Protein AF-A0A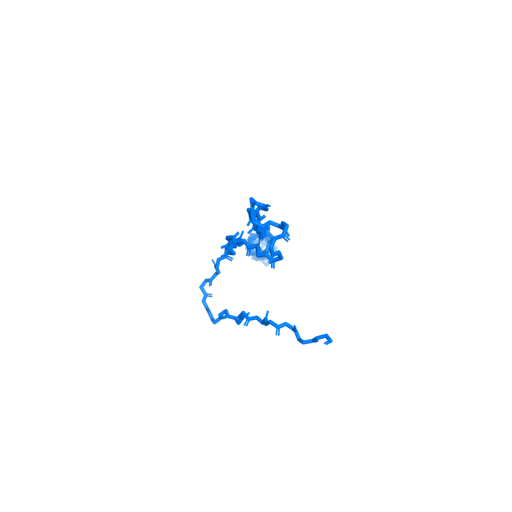2V9JRW5-F1 (afdb_monomer_lite)

Radius of gyration: 21.17 Å; chains: 1; bounding box: 47×20×57 Å

Sequence (60 aa):
MKQHALACFAALVWSAAFAAAQNRAVTVEVDAREAPRKIFHARLSIPAQPGPMTLLYPKW

Foldseek 3Di:
DVVVVVVVVVVVVVVVVVVVVPDDDKDKDWDCPCVVVPDIDIDIDDDDDPDDDDDDDDDD

Secondary structure (DSSP, 8-state):
-HHHHHHHHHHHHHHHHHHHTT-PPPEEEEE-TTGGGT--EEEEE----SS---------

pLDDT: mean 83.95, std 12.46, range [59.16, 98.12]

Structure (mmCIF, N/CA/C/O backbone):
data_AF-A0A2V9JRW5-F1
#
_entry.id   AF-A0A2V9JRW5-F1
#
loop_
_atom_site.group_PDB
_atom_site.id
_atom_site.type_symbol
_atom_site.label_atom_id
_atom_site.label_alt_id
_atom_site.label_comp_id
_atom_site.label_asym_id
_atom_site.label_entity_id
_atom_site.label_seq_id
_atom_site.pdbx_PDB_ins_code
_atom_site.Cartn_x
_atom_site.Cartn_y
_atom_site.Cartn_z
_atom_site.occupancy
_atom_site.B_iso_or_equiv
_atom_site.auth_seq_id
_atom_site.auth_comp_id
_atom_site.auth_asym_id
_atom_site.auth_atom_id
_atom_site.pdbx_PDB_model_num
ATOM 1 N N . MET A 1 1 ? 30.192 4.126 -41.457 1.00 59.16 1 MET A N 1
ATOM 2 C CA . MET A 1 1 ? 29.127 5.091 -41.072 1.00 59.16 1 MET A CA 1
ATOM 3 C C . MET A 1 1 ? 27.740 4.452 -40.928 1.00 59.16 1 MET A C 1
ATOM 5 O O . MET A 1 1 ? 27.149 4.608 -39.872 1.00 59.16 1 MET A O 1
ATOM 9 N N . LYS A 1 2 ? 27.228 3.690 -41.912 1.00 63.47 2 LYS A N 1
ATOM 10 C CA . LYS A 1 2 ? 25.871 3.088 -41.860 1.00 63.47 2 LYS A CA 1
ATOM 11 C C . LYS A 1 2 ? 25.629 2.112 -40.688 1.00 63.47 2 LYS A C 1
ATOM 13 O O . LYS A 1 2 ? 24.535 2.084 -40.141 1.00 63.47 2 LYS A O 1
ATOM 18 N N . GLN A 1 3 ? 26.648 1.354 -40.271 1.00 70.44 3 GLN A N 1
ATOM 19 C CA . GLN A 1 3 ? 26.534 0.356 -39.193 1.00 70.44 3 GLN A CA 1
ATOM 20 C C . GLN A 1 3 ? 26.399 0.979 -37.795 1.00 70.44 3 GLN A C 1
ATOM 22 O O . GLN A 1 3 ? 25.621 0.495 -36.981 1.00 70.44 3 GLN A O 1
ATOM 27 N N . HIS A 1 4 ? 27.091 2.094 -37.534 1.00 72.62 4 HIS A N 1
ATOM 28 C CA . HIS A 1 4 ? 26.959 2.818 -36.265 1.00 72.62 4 HIS A CA 1
ATOM 29 C C . HIS A 1 4 ? 25.578 3.471 -36.126 1.00 72.62 4 HIS A C 1
ATOM 31 O O . HIS A 1 4 ? 25.015 3.475 -35.040 1.00 72.62 4 HIS A O 1
ATOM 37 N N . ALA A 1 5 ? 24.995 3.951 -37.231 1.00 73.00 5 ALA A N 1
ATOM 38 C CA . ALA A 1 5 ? 23.651 4.529 -37.229 1.00 73.00 5 ALA A CA 1
ATOM 39 C C . ALA A 1 5 ? 22.564 3.492 -36.879 1.00 73.00 5 ALA A C 1
ATOM 41 O O . ALA A 1 5 ? 21.670 3.782 -36.088 1.00 73.00 5 ALA A O 1
ATOM 42 N N . LEU A 1 6 ? 22.675 2.268 -37.410 1.00 76.56 6 LEU A N 1
ATOM 43 C CA . LEU A 1 6 ? 21.777 1.151 -37.086 1.00 76.56 6 LEU A CA 1
ATOM 44 C C . LEU A 1 6 ? 21.901 0.700 -35.623 1.00 76.56 6 LEU A C 1
ATOM 46 O O . LEU A 1 6 ? 20.887 0.465 -34.970 1.00 76.56 6 LEU A O 1
ATOM 50 N N . ALA A 1 7 ? 23.127 0.629 -35.097 1.00 79.25 7 ALA A N 1
ATOM 51 C CA . ALA A 1 7 ? 23.369 0.269 -33.700 1.00 79.25 7 ALA A CA 1
ATOM 52 C C . ALA A 1 7 ? 22.799 1.314 -32.726 1.00 79.25 7 ALA A C 1
ATOM 54 O O . ALA A 1 7 ? 22.130 0.953 -31.759 1.00 79.25 7 ALA A O 1
ATOM 55 N N . CYS A 1 8 ? 22.994 2.607 -33.009 1.00 81.19 8 CYS A N 1
ATOM 56 C CA . CYS A 1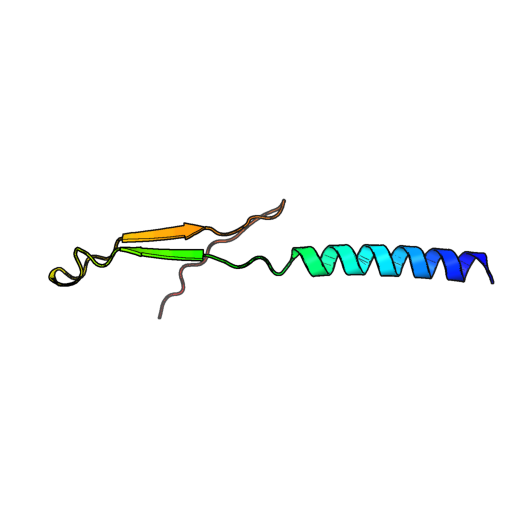 8 ? 22.418 3.684 -32.203 1.00 81.19 8 CYS A CA 1
ATOM 57 C C . CYS A 1 8 ? 20.886 3.660 -32.221 1.00 81.19 8 CYS A C 1
ATOM 59 O O . CYS A 1 8 ? 20.264 3.853 -31.180 1.00 81.19 8 CYS A O 1
ATOM 61 N N . PHE A 1 9 ? 20.275 3.391 -33.377 1.00 79.69 9 PHE A N 1
ATOM 62 C CA . PHE A 1 9 ? 18.821 3.310 -33.491 1.00 79.69 9 PHE A CA 1
ATOM 63 C C . PHE A 1 9 ? 18.245 2.136 -32.685 1.00 79.69 9 PHE A C 1
ATOM 65 O O . PHE A 1 9 ? 17.293 2.318 -31.930 1.00 79.69 9 PHE A O 1
ATOM 72 N N . ALA A 1 10 ? 18.863 0.954 -32.775 1.00 80.12 10 ALA A N 1
ATOM 73 C CA . ALA A 1 10 ? 18.455 -0.210 -31.989 1.00 80.12 10 ALA A CA 1
ATOM 74 C C . ALA A 1 10 ? 18.585 0.035 -30.474 1.00 80.12 10 ALA A C 1
ATOM 76 O O . ALA A 1 10 ? 17.680 -0.312 -29.714 1.00 80.12 10 ALA A O 1
ATOM 77 N N . ALA A 1 11 ? 19.667 0.688 -30.037 1.00 79.50 11 ALA A N 1
ATOM 78 C CA . ALA A 1 11 ? 19.857 1.062 -28.637 1.00 79.50 11 ALA A CA 1
ATOM 79 C C . ALA A 1 11 ? 18.779 2.047 -28.147 1.00 79.50 11 ALA A C 1
ATOM 81 O O . ALA A 1 11 ? 18.235 1.870 -27.059 1.00 79.50 11 ALA A O 1
ATOM 82 N N . LEU A 1 12 ? 18.414 3.037 -28.968 1.00 78.50 12 LEU A N 1
ATOM 83 C CA . LEU A 1 12 ? 17.390 4.030 -28.626 1.00 78.50 12 LEU A CA 1
ATOM 84 C C . LEU A 1 12 ? 16.002 3.399 -28.444 1.00 78.50 12 LEU A C 1
ATOM 86 O O . LEU A 1 12 ? 15.284 3.730 -27.500 1.00 78.50 12 LEU A O 1
ATOM 90 N N . VAL A 1 13 ? 15.644 2.455 -29.320 1.00 79.19 13 VAL A N 1
ATOM 91 C CA . VAL A 1 13 ? 14.381 1.705 -29.229 1.00 79.19 13 VAL A CA 1
ATOM 92 C C . VAL A 1 13 ? 14.346 0.844 -27.961 1.00 79.19 13 VAL A C 1
ATOM 94 O O . VAL A 1 13 ? 13.321 0.790 -27.280 1.00 79.19 13 VAL A O 1
ATOM 97 N N . TRP A 1 14 ? 15.471 0.223 -27.594 1.00 73.50 14 TRP A N 1
ATOM 98 C CA . TRP A 1 14 ? 15.573 -0.597 -26.385 1.00 73.50 14 TRP A CA 1
ATOM 99 C C . TRP A 1 14 ? 15.431 0.228 -25.097 1.00 73.50 14 TRP A C 1
ATOM 101 O O . TRP A 1 14 ? 14.721 -0.168 -24.171 1.00 73.50 14 TRP A O 1
ATOM 111 N N . SER A 1 15 ? 16.055 1.407 -25.044 1.00 67.62 15 SER A N 1
ATOM 112 C CA . SER A 1 15 ? 15.941 2.321 -23.901 1.00 67.62 15 SER A CA 1
ATOM 113 C C . SER A 1 15 ? 14.519 2.863 -23.718 1.00 67.62 15 SER A C 1
ATOM 115 O O . SER A 1 15 ? 14.039 2.952 -22.587 1.00 67.62 15 SER A O 1
ATOM 117 N N . ALA A 1 16 ? 13.817 3.179 -24.810 1.00 66.56 16 ALA A N 1
ATOM 118 C CA . ALA A 1 16 ? 12.446 3.690 -24.752 1.00 66.56 16 ALA A CA 1
ATOM 119 C C . ALA A 1 16 ? 11.450 2.661 -24.177 1.00 66.56 16 ALA A C 1
ATOM 121 O O . ALA A 1 16 ? 10.556 3.025 -23.411 1.00 66.56 16 ALA A O 1
ATOM 122 N N . ALA A 1 17 ? 11.634 1.372 -24.485 1.00 64.19 17 ALA A N 1
ATOM 123 C CA . ALA A 1 17 ? 10.800 0.296 -23.947 1.00 64.19 17 ALA A CA 1
ATOM 124 C C . ALA A 1 17 ? 10.953 0.129 -22.423 1.00 64.19 17 ALA A C 1
ATOM 126 O O . ALA A 1 17 ? 9.981 -0.171 -21.729 1.00 64.19 17 ALA A O 1
ATOM 127 N N . PHE A 1 18 ? 12.155 0.368 -21.888 1.00 63.66 18 PHE A N 1
ATOM 128 C CA . PHE A 1 18 ? 12.423 0.282 -20.450 1.00 63.66 18 PHE A CA 1
ATOM 129 C C . PHE A 1 18 ? 11.753 1.421 -19.664 1.00 63.66 18 PHE A C 1
ATOM 131 O O . PHE A 1 18 ? 11.201 1.191 -18.589 1.00 63.66 18 PHE A O 1
ATOM 138 N N . ALA A 1 19 ? 11.736 2.635 -20.224 1.00 61.56 19 ALA A N 1
ATOM 139 C CA . ALA A 1 19 ? 11.114 3.801 -19.593 1.00 61.56 19 ALA A CA 1
ATOM 140 C C . ALA A 1 19 ? 9.582 3.668 -19.483 1.00 61.56 19 ALA A C 1
ATOM 142 O O . ALA A 1 19 ? 8.990 4.046 -18.471 1.00 61.56 19 ALA A O 1
ATOM 143 N N . ALA A 1 20 ? 8.929 3.072 -20.486 1.00 61.38 20 ALA A N 1
ATOM 144 C CA . ALA A 1 20 ? 7.478 2.870 -20.480 1.00 61.38 20 ALA A CA 1
ATOM 145 C C . ALA A 1 20 ? 6.999 1.887 -19.389 1.00 61.38 20 ALA A C 1
ATOM 147 O O . ALA A 1 20 ? 5.862 1.981 -18.927 1.00 61.38 20 ALA A O 1
ATOM 148 N N . ALA A 1 21 ? 7.856 0.966 -18.933 1.00 61.22 21 ALA A N 1
ATOM 149 C CA . ALA A 1 21 ? 7.512 -0.017 -17.903 1.00 61.22 21 ALA A CA 1
ATOM 150 C C . ALA A 1 21 ? 7.507 0.553 -16.468 1.00 61.22 21 ALA A C 1
ATOM 152 O O . ALA A 1 21 ? 6.971 -0.085 -15.559 1.00 61.22 21 ALA A O 1
ATOM 153 N N . GLN A 1 22 ? 8.092 1.736 -16.249 1.00 64.38 22 GLN A N 1
ATOM 154 C CA . GLN A 1 22 ? 8.289 2.303 -14.909 1.00 64.38 22 GLN A CA 1
ATOM 155 C C . GLN A 1 22 ? 7.063 3.032 -14.348 1.00 64.38 22 GLN A C 1
ATOM 157 O O . GLN A 1 22 ? 6.957 3.175 -13.133 1.00 64.38 22 GLN A O 1
ATOM 162 N N . ASN A 1 23 ? 6.108 3.443 -15.186 1.00 64.12 23 ASN A N 1
ATOM 163 C CA . ASN A 1 23 ? 4.929 4.181 -14.733 1.00 64.12 23 ASN A CA 1
ATOM 164 C C . ASN A 1 23 ? 3.699 3.269 -14.607 1.00 64.12 23 ASN A C 1
ATOM 166 O O . ASN A 1 23 ? 2.737 3.391 -15.366 1.00 64.12 23 ASN A O 1
ATOM 170 N N . ARG A 1 24 ? 3.736 2.311 -13.673 1.00 79.00 24 ARG A N 1
ATOM 171 C CA . ARG A 1 24 ? 2.535 1.545 -13.318 1.00 79.00 24 ARG A CA 1
ATOM 172 C C . ARG A 1 24 ? 1.844 2.183 -12.119 1.00 79.00 24 ARG A C 1
ATOM 174 O O . ARG A 1 24 ? 2.458 2.374 -11.074 1.00 79.00 24 ARG A O 1
ATOM 181 N N . ALA A 1 25 ? 0.558 2.481 -12.277 1.00 88.75 25 ALA A N 1
ATOM 182 C CA . ALA A 1 25 ? -0.248 3.091 -11.231 1.00 88.75 25 ALA A CA 1
ATOM 183 C C . ALA A 1 25 ? -0.370 2.170 -10.006 1.00 88.75 25 ALA A C 1
ATOM 185 O O . ALA A 1 25 ? -0.656 0.977 -10.131 1.00 88.75 25 ALA A O 1
ATOM 186 N N . VAL A 1 26 ? -0.189 2.748 -8.819 1.00 91.31 26 VAL A N 1
ATOM 187 C CA . VAL A 1 26 ? -0.532 2.111 -7.545 1.00 91.31 26 VAL A CA 1
ATOM 188 C C . VAL A 1 26 ? -2.019 2.317 -7.295 1.00 91.31 26 VAL A C 1
ATOM 190 O O . VAL A 1 26 ? -2.520 3.430 -7.440 1.00 91.31 26 VAL A O 1
ATOM 193 N N . THR A 1 27 ? -2.720 1.255 -6.907 1.00 95.25 27 THR A N 1
ATOM 194 C CA . THR A 1 27 ? -4.148 1.331 -6.568 1.00 95.25 27 THR A CA 1
ATOM 195 C C . THR A 1 27 ? -4.335 1.157 -5.070 1.00 95.25 27 THR A C 1
ATOM 197 O O . THR A 1 27 ? -3.735 0.263 -4.470 1.00 95.25 27 THR A O 1
ATOM 200 N N . VAL A 1 28 ? -5.180 1.999 -4.476 1.00 95.12 28 VAL A N 1
ATOM 201 C CA . VAL A 1 28 ? -5.582 1.909 -3.071 1.00 95.12 28 VAL A CA 1
ATOM 202 C C . VAL A 1 28 ? -7.101 1.885 -3.008 1.00 95.12 28 VAL A C 1
ATOM 204 O O . VAL A 1 28 ? -7.761 2.846 -3.394 1.00 95.12 28 VAL A O 1
ATOM 207 N N . GLU A 1 29 ? -7.649 0.786 -2.514 1.00 97.88 29 GLU A N 1
ATOM 208 C CA . GLU A 1 29 ? -9.069 0.654 -2.206 1.00 97.88 29 GLU A CA 1
ATOM 209 C C . GLU A 1 29 ? -9.259 0.897 -0.711 1.00 97.88 29 GLU A C 1
ATOM 211 O O . GLU A 1 29 ? -8.537 0.316 0.102 1.00 97.88 29 GLU A O 1
ATOM 216 N N . VAL A 1 30 ? -10.220 1.747 -0.344 1.00 97.38 30 VAL A N 1
ATOM 217 C CA . VAL A 1 30 ? -10.519 2.073 1.054 1.00 97.38 30 VAL A CA 1
ATOM 218 C C . VAL A 1 30 ? -11.962 1.713 1.359 1.00 97.38 30 VAL A C 1
ATOM 220 O O . VAL A 1 30 ? -12.893 2.248 0.760 1.00 97.38 30 VAL A O 1
ATOM 223 N N . ASP A 1 31 ? -12.139 0.828 2.329 1.00 97.88 31 ASP A N 1
ATOM 224 C CA . ASP A 1 31 ? -13.427 0.530 2.925 1.00 97.88 31 ASP A CA 1
ATOM 225 C C . ASP A 1 31 ? -13.640 1.409 4.164 1.00 97.88 31 ASP A C 1
ATOM 227 O O . ASP A 1 31 ? -12.925 1.309 5.167 1.00 97.88 31 ASP A O 1
ATOM 231 N N . ALA A 1 32 ? -14.645 2.278 4.071 1.00 97.62 32 ALA A N 1
ATOM 232 C CA . ALA A 1 32 ? -15.017 3.241 5.099 1.00 97.62 32 ALA A CA 1
ATOM 233 C C . ALA A 1 32 ? -16.250 2.816 5.924 1.00 97.62 32 ALA A C 1
ATOM 235 O O . ALA A 1 32 ? -16.799 3.638 6.660 1.00 97.62 32 ALA A O 1
ATOM 236 N N . ARG A 1 33 ? -16.706 1.554 5.844 1.00 98.12 33 ARG A N 1
ATOM 237 C CA . ARG A 1 33 ? -17.894 1.074 6.587 1.00 98.12 33 ARG A 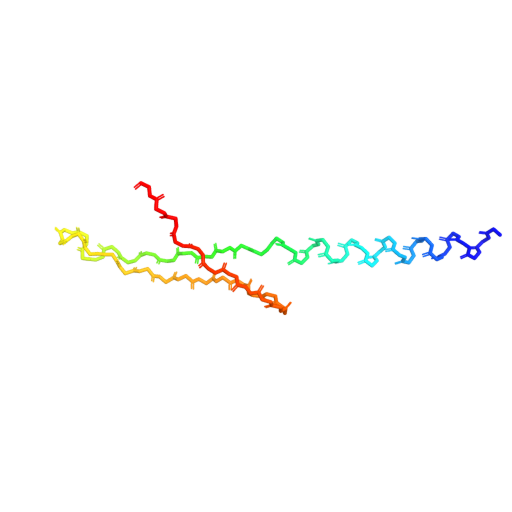CA 1
ATOM 238 C C . ARG A 1 33 ? -17.781 1.247 8.107 1.00 98.12 33 ARG A C 1
ATOM 240 O O . ARG A 1 33 ? -18.789 1.468 8.771 1.00 98.12 33 ARG A O 1
ATOM 247 N N . GLU A 1 34 ? -16.569 1.193 8.657 1.00 97.81 34 GLU A N 1
ATOM 248 C CA . GLU A 1 34 ? -16.300 1.371 10.092 1.00 97.81 34 GLU A CA 1
ATOM 249 C C . GLU A 1 34 ? -15.735 2.763 10.446 1.00 97.81 34 GLU A C 1
ATOM 251 O O . GLU A 1 34 ? -15.250 2.981 11.562 1.00 97.81 34 GLU A O 1
ATOM 256 N N . ALA A 1 35 ? -15.849 3.741 9.539 1.00 97.50 35 ALA A N 1
ATOM 257 C CA . ALA A 1 35 ? -15.342 5.099 9.745 1.00 97.50 35 ALA A CA 1
ATOM 258 C C . ALA A 1 35 ? -15.847 5.793 11.034 1.00 97.50 35 ALA A C 1
ATOM 260 O O . ALA A 1 35 ? -15.033 6.458 11.679 1.00 97.50 35 ALA A O 1
ATOM 261 N N . PRO A 1 36 ? -17.105 5.614 11.506 1.00 97.75 36 PRO A N 1
ATOM 262 C CA . PRO A 1 36 ? -17.547 6.188 12.785 1.00 97.75 36 PRO A CA 1
ATOM 263 C C . PRO A 1 36 ? -16.745 5.691 13.997 1.00 97.75 36 PRO A C 1
ATOM 265 O O . PRO A 1 36 ? -16.612 6.400 14.993 1.00 97.75 36 PRO A O 1
ATOM 268 N N . ARG A 1 37 ? -16.173 4.483 13.905 1.00 97.88 37 ARG A N 1
ATOM 269 C CA . ARG A 1 37 ? -15.294 3.887 14.923 1.00 97.88 37 ARG A CA 1
ATOM 270 C C . ARG A 1 37 ? -13.815 4.207 14.687 1.00 97.88 37 ARG A C 1
ATOM 272 O O . ARG A 1 37 ? -12.976 3.739 15.449 1.00 97.88 37 ARG A O 1
ATOM 279 N N . LYS A 1 38 ? -13.500 5.015 13.666 1.00 96.75 38 LYS A N 1
ATOM 280 C CA . LYS A 1 38 ? -12.142 5.374 13.220 1.00 96.75 38 LYS A CA 1
ATOM 281 C C . LYS A 1 38 ? -11.321 4.182 12.713 1.00 96.75 38 LYS A C 1
ATOM 283 O O . LYS A 1 38 ? -10.100 4.181 12.836 1.00 96.75 38 LYS A O 1
ATOM 288 N N . ILE A 1 39 ? -11.986 3.179 12.141 1.00 97.25 39 ILE A N 1
ATOM 289 C CA . ILE A 1 39 ? -11.339 2.007 11.541 1.00 97.25 39 ILE A CA 1
ATOM 290 C C . ILE A 1 39 ? -11.530 2.074 10.025 1.00 97.25 39 ILE A C 1
ATOM 292 O O . ILE A 1 39 ? -12.651 2.237 9.545 1.00 97.25 39 ILE A O 1
ATOM 296 N N . PHE A 1 40 ? -10.429 1.937 9.285 1.00 97.56 40 PHE A N 1
ATOM 297 C CA . PHE A 1 40 ? -10.408 1.914 7.824 1.00 97.56 40 PHE A CA 1
ATOM 298 C C . PHE A 1 40 ? -9.662 0.671 7.363 1.00 97.56 40 PHE A C 1
ATOM 300 O O . PHE A 1 40 ? -8.518 0.449 7.765 1.00 97.56 40 PHE A O 1
ATOM 307 N N . HIS A 1 41 ? -10.294 -0.120 6.504 1.00 97.06 41 HIS A N 1
ATOM 308 C CA . HIS A 1 41 ? -9.633 -1.260 5.875 1.00 97.06 41 HIS A CA 1
ATOM 309 C C . HIS A 1 41 ? -9.147 -0.821 4.500 1.00 97.06 41 HIS A C 1
ATOM 311 O O . HIS A 1 41 ? -9.939 -0.351 3.686 1.00 97.06 41 HIS A O 1
ATOM 317 N N . ALA A 1 42 ? -7.846 -0.946 4.246 1.00 96.06 42 ALA A N 1
ATOM 318 C CA . ALA A 1 42 ? -7.245 -0.557 2.977 1.00 96.06 42 ALA A CA 1
ATOM 319 C C . ALA A 1 42 ? -6.650 -1.773 2.266 1.00 96.06 42 ALA A C 1
ATOM 321 O O . ALA A 1 42 ? -5.970 -2.596 2.883 1.00 96.06 42 ALA A O 1
ATOM 322 N N . ARG A 1 43 ? -6.867 -1.865 0.954 1.00 96.69 43 ARG A N 1
ATOM 323 C CA . ARG A 1 43 ? -6.199 -2.835 0.083 1.00 96.69 43 ARG A CA 1
ATOM 324 C C . ARG A 1 43 ? -5.324 -2.083 -0.908 1.00 96.69 43 ARG A C 1
ATOM 326 O O . ARG A 1 43 ? -5.807 -1.236 -1.652 1.00 96.69 43 ARG A O 1
ATOM 333 N N . LEU A 1 44 ? -4.032 -2.402 -0.907 1.00 95.00 44 LEU A N 1
ATOM 334 C CA . LEU A 1 44 ? -3.047 -1.800 -1.798 1.00 95.00 44 LEU A CA 1
ATOM 335 C C . LEU A 1 44 ? -2.646 -2.816 -2.869 1.00 95.00 44 LEU A C 1
ATOM 337 O O . LEU A 1 44 ? -2.286 -3.949 -2.550 1.00 95.00 44 LEU A O 1
ATOM 341 N N . SER A 1 45 ? -2.671 -2.390 -4.129 1.00 94.38 45 SER A N 1
ATOM 342 C CA . SER A 1 45 ? -2.109 -3.129 -5.258 1.00 94.38 45 SER A CA 1
ATOM 343 C C . SER A 1 45 ? -0.953 -2.319 -5.834 1.00 94.38 45 SER A C 1
ATOM 345 O O . SER A 1 45 ? -1.161 -1.257 -6.428 1.00 94.38 45 SER A O 1
ATOM 347 N N . ILE A 1 46 ? 0.272 -2.796 -5.600 1.00 92.19 46 ILE A N 1
ATOM 348 C CA . ILE A 1 46 ? 1.508 -2.156 -6.055 1.00 92.19 46 ILE A CA 1
ATOM 349 C C . ILE A 1 46 ? 2.166 -3.078 -7.086 1.00 92.19 46 ILE A C 1
ATOM 351 O O . ILE A 1 46 ? 2.605 -4.174 -6.730 1.00 92.19 46 ILE A O 1
ATOM 355 N N . PRO A 1 47 ? 2.240 -2.670 -8.362 1.00 90.19 47 PRO A N 1
ATOM 356 C CA . PRO A 1 47 ? 2.884 -3.473 -9.391 1.00 90.19 47 PRO A CA 1
ATOM 357 C C . PRO A 1 47 ? 4.391 -3.605 -9.130 1.00 90.19 47 PRO A C 1
ATOM 359 O O . PRO A 1 47 ? 5.128 -2.626 -9.209 1.00 90.19 47 PRO A O 1
ATOM 362 N N . ALA A 1 48 ? 4.853 -4.821 -8.836 1.00 86.94 48 ALA A N 1
ATOM 363 C CA . ALA A 1 48 ? 6.264 -5.100 -8.587 1.00 86.94 48 ALA A CA 1
ATOM 364 C C . ALA A 1 48 ? 7.044 -5.341 -9.892 1.00 86.94 48 ALA A C 1
ATOM 366 O O . ALA A 1 48 ? 6.522 -5.915 -10.853 1.00 86.94 48 ALA A O 1
ATOM 367 N N . GLN A 1 49 ? 8.311 -4.926 -9.907 1.00 83.56 49 GLN A N 1
ATOM 368 C CA . GLN A 1 49 ? 9.294 -5.305 -10.924 1.00 83.56 49 GLN A CA 1
ATOM 369 C C . GLN A 1 49 ? 10.295 -6.306 -10.330 1.00 83.56 49 GLN A C 1
ATOM 371 O O . GLN A 1 49 ? 10.455 -6.341 -9.109 1.00 83.56 49 GLN A O 1
ATOM 376 N N . PRO A 1 50 ? 10.984 -7.116 -11.155 1.00 86.31 50 PRO A N 1
ATOM 377 C CA . PRO A 1 50 ? 12.045 -7.987 -10.666 1.00 86.31 50 PRO A CA 1
ATOM 378 C C . PRO A 1 50 ? 13.149 -7.184 -9.967 1.00 86.31 50 PRO A C 1
ATOM 380 O O . PRO A 1 50 ? 13.721 -6.266 -10.550 1.00 86.31 50 PRO A O 1
ATOM 383 N N . GLY A 1 51 ? 13.456 -7.555 -8.727 1.00 88.06 51 GLY A N 1
ATOM 384 C CA . GLY A 1 51 ? 14.479 -6.909 -7.909 1.00 88.06 51 GLY A CA 1
ATOM 385 C C . GLY A 1 51 ? 13.976 -6.564 -6.504 1.00 88.06 51 GLY A C 1
ATOM 386 O O . GLY A 1 51 ? 12.819 -6.834 -6.175 1.00 88.06 51 GLY A O 1
ATOM 387 N N . PRO A 1 52 ? 14.841 -5.999 -5.646 1.00 90.38 52 PRO A N 1
ATOM 388 C CA . PRO A 1 52 ? 14.451 -5.578 -4.307 1.00 90.38 52 PRO A CA 1
ATOM 389 C C . PRO A 1 52 ? 13.416 -4.450 -4.360 1.00 90.38 52 PRO A C 1
ATOM 391 O O . PRO A 1 52 ? 13.629 -3.431 -5.016 1.00 90.38 52 PRO A O 1
ATOM 394 N N . MET A 1 53 ? 12.313 -4.617 -3.632 1.00 89.81 53 MET A N 1
ATOM 395 C CA . MET A 1 53 ? 11.282 -3.599 -3.454 1.00 89.81 53 MET A CA 1
ATOM 396 C C . MET A 1 53 ? 11.178 -3.250 -1.970 1.00 89.81 53 MET A C 1
ATOM 398 O O . MET A 1 53 ? 10.913 -4.119 -1.142 1.00 89.81 53 MET A O 1
ATOM 402 N N . THR A 1 54 ? 11.355 -1.972 -1.641 1.00 91.25 54 THR A N 1
ATOM 403 C CA . THR A 1 54 ? 11.236 -1.473 -0.267 1.00 91.25 54 THR A CA 1
ATOM 404 C C . THR A 1 54 ? 9.890 -0.787 -0.087 1.00 91.25 54 THR A C 1
ATOM 406 O O . THR A 1 54 ? 9.602 0.204 -0.756 1.00 91.25 54 THR A O 1
ATOM 409 N N . LEU A 1 55 ? 9.074 -1.288 0.840 1.00 91.12 55 LEU A N 1
ATOM 410 C CA . LEU A 1 55 ? 7.843 -0.628 1.258 1.00 91.12 55 LEU A CA 1
ATOM 411 C C . LEU A 1 55 ? 8.137 0.246 2.480 1.00 91.12 55 LEU A C 1
ATOM 413 O O . LEU A 1 55 ? 8.557 -0.258 3.520 1.00 91.12 55 LEU A O 1
ATOM 417 N N . LEU A 1 56 ? 7.929 1.555 2.346 1.00 91.25 56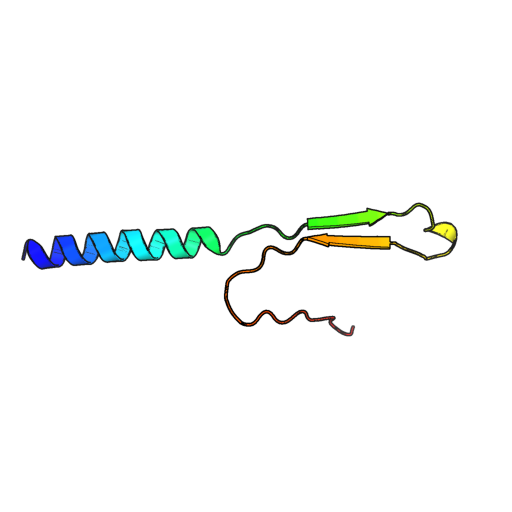 LEU A N 1
ATOM 418 C CA . LEU A 1 56 ? 8.163 2.518 3.418 1.00 91.25 56 LEU A CA 1
ATOM 419 C C . LEU A 1 56 ? 6.836 2.974 4.017 1.00 91.25 56 LEU A C 1
ATOM 421 O O . LEU A 1 56 ? 5.903 3.312 3.291 1.00 91.25 56 LEU A O 1
ATOM 425 N N . TYR A 1 57 ? 6.785 3.032 5.344 1.00 91.19 57 TYR A N 1
ATOM 426 C CA . TYR A 1 57 ? 5.704 3.677 6.075 1.00 91.19 57 TYR A CA 1
ATOM 427 C C . TYR A 1 57 ? 6.267 4.941 6.732 1.00 91.19 57 TYR A C 1
ATOM 429 O O . TYR A 1 57 ? 6.929 4.840 7.771 1.00 91.19 57 TYR A O 1
ATOM 437 N N . PRO A 1 58 ? 6.119 6.119 6.098 1.00 85.94 58 PRO A N 1
ATOM 438 C CA . PRO A 1 58 ? 6.712 7.339 6.619 1.00 85.94 58 PRO A CA 1
ATOM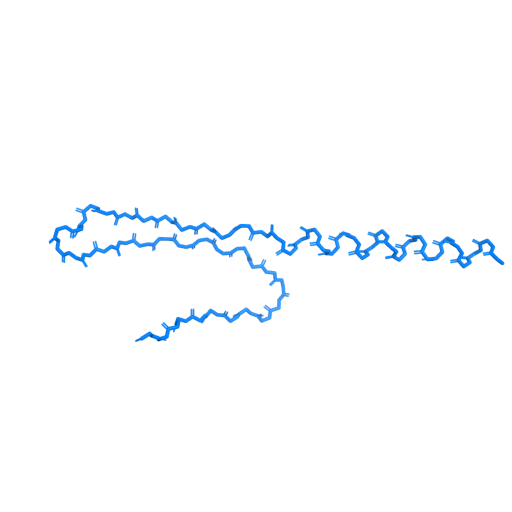 439 C C . PRO A 1 58 ? 6.098 7.682 7.976 1.00 85.94 58 PRO A C 1
ATOM 441 O O . PRO A 1 58 ? 4.895 7.529 8.193 1.00 85.94 58 PRO A O 1
ATOM 444 N N . LYS A 1 59 ? 6.941 8.172 8.885 1.00 85.75 59 LYS A N 1
ATOM 445 C CA . LYS A 1 59 ? 6.506 8.816 10.122 1.00 85.75 59 LYS A CA 1
ATOM 446 C C . LYS A 1 59 ? 6.362 10.316 9.865 1.00 85.75 59 LYS A C 1
ATOM 448 O O . LYS A 1 59 ? 7.166 10.889 9.133 1.00 85.75 59 LYS A O 1
ATOM 453 N N . TRP A 1 60 ? 5.335 10.907 10.454 1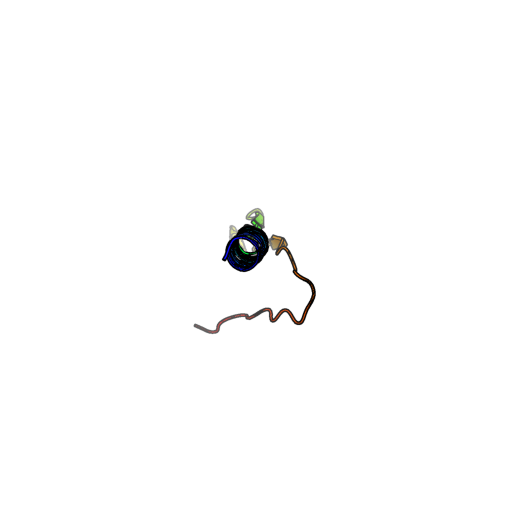.00 72.31 60 TRP A N 1
ATOM 454 C CA . TRP A 1 60 ? 4.946 12.306 10.338 1.00 72.31 60 TRP A CA 1
ATOM 455 C C . TRP A 1 60 ? 4.835 12.897 11.740 1.00 72.31 60 TRP A C 1
ATOM 457 O O . TRP A 1 60 ? 4.568 12.116 12.688 1.00 72.31 60 TRP A O 1
#